Protein AF-A0A1R4KNH7-F1 (afdb_monomer)

Foldseek 3Di:
DPDPPQLVVQLVVLVVCCVVQQWDVPDPSSVVSVVLVVLLVVLVVVCCVPPNCPCSVVSNVVVCVVSSVVTGHPVNPPDDD

Nearest PDB structures (foldseek):
  6wp7-assembly2_C  TM=9.167E-01  e=8.850E-04  Streptomyces avermitilis MA-4680 = NBRC 14893
  5xaz-assembly4_F  TM=9.433E-01  e=1.979E-03  Streptomyces fradiae
  5xay-assembly3_C  TM=9.474E-01  e=3.908E-03  Streptomyces fradiae
  5xaz-assembly3_D  TM=9.065E-01  e=4.158E-03  Streptomyces fradiae
  5xay-assembly1_H  TM=8.994E-01  e=6.027E-03  Streptomyces fradiae

pLDDT: mean 87.57, std 14.42, range [43.47, 97.62]

Radius of gyration: 14.31 Å; Cα contacts (8 Å, |Δi|>4): 56; chains: 1; bounding box: 31×37×35 Å

Secondary structure (DSSP, 8-state):
-PPP-HHHHHHHHHHHHHHTTSB-TT--HHHHHHHHHHHHHHHHHHHHHHHTTTTHHHHHHHHHHHHHHHHB-GGGTT---

Solvent-accessible surface area (backbone atoms only — not comparable to full-atom values): 4635 Å² total; per-residue (Å²): 128,84,79,76,62,61,47,63,53,44,21,53,52,43,49,52,34,32,76,70,56,56,24,38,82,85,62,58,34,72,60,51,21,49,50,54,52,52,50,49,50,52,48,54,53,51,21,41,76,73,54,73,42,72,52,35,66,66,54,51,51,50,53,48,58,59,48,47,70,74,42,42,15,83,87,64,70,76,68,84,129

Mean predicted aligned error: 5.63 Å

Structure (mmCIF, N/CA/C/O backbone):
data_AF-A0A1R4KNH7-F1
#
_entry.id   AF-A0A1R4KNH7-F1
#
loop_
_atom_site.group_PDB
_atom_site.id
_atom_site.type_symbol
_atom_site.label_atom_id
_atom_site.label_alt_id
_atom_site.label_comp_id
_atom_site.label_asym_id
_atom_site.label_entity_id
_atom_site.label_seq_id
_atom_site.pdbx_PDB_ins_code
_atom_site.Cartn_x
_atom_site.Cartn_y
_atom_site.Cartn_z
_atom_site.occupancy
_atom_site.B_iso_or_equiv
_atom_site.auth_seq_id
_atom_site.auth_comp_id
_atom_site.auth_asym_id
_atom_site.auth_atom_id
_atom_site.pdbx_PDB_model_num
ATOM 1 N N . MET A 1 1 ? 4.625 -24.705 -4.942 1.00 45.50 1 MET A N 1
ATOM 2 C CA . MET A 1 1 ? 3.793 -24.113 -3.871 1.00 45.50 1 MET A CA 1
ATOM 3 C C . MET A 1 1 ? 2.780 -23.210 -4.552 1.00 45.50 1 MET A C 1
ATOM 5 O O . MET A 1 1 ? 3.209 -22.512 -5.465 1.00 45.50 1 MET A O 1
ATOM 9 N N . PRO A 1 2 ? 1.479 -23.252 -4.219 1.00 48.97 2 PRO A N 1
ATOM 10 C CA . PRO A 1 2 ? 0.550 -22.266 -4.758 1.00 48.97 2 PRO A CA 1
ATOM 11 C C . PRO A 1 2 ? 0.994 -20.880 -4.276 1.00 48.97 2 PRO A C 1
ATOM 13 O O . PRO A 1 2 ? 1.431 -20.735 -3.133 1.00 48.97 2 PRO A O 1
ATOM 16 N N . HIS A 1 3 ? 0.965 -19.892 -5.167 1.00 56.91 3 HIS A N 1
ATOM 17 C CA . HIS A 1 3 ? 1.257 -18.514 -4.790 1.00 56.91 3 HIS A CA 1
ATOM 18 C C . HIS A 1 3 ? 0.208 -18.060 -3.764 1.00 56.91 3 HIS A C 1
ATOM 20 O O . HIS A 1 3 ? -0.971 -18.355 -3.973 1.00 56.91 3 HIS A O 1
ATOM 26 N N . PRO A 1 4 ? 0.602 -17.404 -2.657 1.00 68.38 4 PRO A N 1
ATOM 27 C CA . PRO A 1 4 ? -0.372 -16.852 -1.725 1.00 68.38 4 PRO A CA 1
ATOM 28 C C . PRO A 1 4 ? -1.262 -15.860 -2.472 1.00 68.38 4 PRO A C 1
ATOM 30 O O . PRO A 1 4 ? -0.772 -15.113 -3.326 1.00 68.38 4 PRO A O 1
ATOM 33 N N . ASP A 1 5 ? -2.555 -15.847 -2.153 1.00 88.88 5 ASP A N 1
ATOM 34 C CA . ASP A 1 5 ? -3.404 -14.744 -2.577 1.00 88.88 5 ASP A CA 1
ATOM 35 C C . ASP A 1 5 ? -2.949 -13.494 -1.811 1.00 88.88 5 ASP A C 1
ATOM 37 O O . ASP A 1 5 ? -3.226 -13.300 -0.626 1.00 88.88 5 ASP A O 1
ATOM 41 N N . TRP A 1 6 ? -2.140 -12.678 -2.485 1.00 90.62 6 TRP A N 1
ATOM 42 C CA . TRP A 1 6 ? -1.551 -11.477 -1.907 1.00 90.62 6 TRP A CA 1
ATOM 43 C C . TRP A 1 6 ? -2.608 -10.466 -1.468 1.00 90.62 6 TRP A C 1
ATOM 45 O O . TRP A 1 6 ? -2.353 -9.705 -0.535 1.00 90.62 6 TRP A O 1
ATOM 55 N N . ILE A 1 7 ? -3.784 -10.457 -2.103 1.00 93.56 7 ILE A N 1
ATOM 56 C CA . ILE A 1 7 ? -4.872 -9.563 -1.710 1.00 93.56 7 ILE A CA 1
ATOM 57 C C . ILE A 1 7 ? -5.429 -10.021 -0.363 1.00 93.56 7 ILE A C 1
ATOM 59 O O . ILE A 1 7 ? -5.529 -9.197 0.543 1.00 93.56 7 ILE A O 1
ATOM 63 N N . GLU A 1 8 ? -5.705 -11.317 -0.197 1.00 94.25 8 GLU A N 1
ATOM 64 C CA . GLU A 1 8 ? -6.189 -11.870 1.077 1.00 94.25 8 GLU A CA 1
ATOM 65 C C . GLU A 1 8 ? -5.181 -11.655 2.215 1.00 94.25 8 GLU A C 1
ATOM 67 O O . GLU A 1 8 ? -5.555 -11.272 3.327 1.00 94.25 8 GLU A O 1
ATOM 72 N N . LEU A 1 9 ? -3.884 -11.837 1.937 1.00 94.88 9 LEU A N 1
ATOM 73 C CA . LEU A 1 9 ? -2.830 -11.596 2.923 1.00 94.88 9 LEU A CA 1
ATOM 74 C C . LEU A 1 9 ? -2.806 -10.130 3.376 1.00 94.88 9 LEU A C 1
ATOM 76 O O . LEU A 1 9 ? -2.795 -9.852 4.577 1.00 94.88 9 LEU A O 1
ATOM 80 N N . VAL A 1 10 ? -2.790 -9.187 2.429 1.00 95.25 10 VAL A N 1
ATOM 81 C CA . VAL A 1 10 ? -2.758 -7.753 2.745 1.00 95.25 10 VAL A CA 1
ATOM 82 C C . VAL A 1 10 ? -4.041 -7.331 3.460 1.00 95.25 10 VAL A C 1
ATOM 84 O O . VAL A 1 10 ? -3.969 -6.594 4.440 1.00 95.25 10 VAL A O 1
ATOM 87 N N . GLU A 1 11 ? -5.201 -7.835 3.041 1.00 96.44 11 GLU A N 1
ATOM 88 C CA . GLU A 1 11 ? -6.476 -7.592 3.719 1.00 96.44 11 GLU A CA 1
ATOM 89 C C . GLU A 1 11 ? -6.437 -8.060 5.182 1.00 96.44 11 GLU A C 1
ATOM 91 O O . GLU A 1 11 ? -6.817 -7.309 6.083 1.00 96.44 11 GLU A O 1
ATOM 96 N N . SER A 1 12 ? -5.911 -9.260 5.451 1.00 96.06 12 SER A N 1
ATOM 97 C CA . SER A 1 12 ? -5.757 -9.766 6.819 1.00 96.06 12 SER A CA 1
ATOM 98 C C . SER A 1 12 ? -4.853 -8.870 7.672 1.00 96.06 12 SER A C 1
ATOM 100 O O . SER A 1 12 ? -5.143 -8.659 8.852 1.00 96.06 12 SER A O 1
ATOM 102 N N . VAL A 1 13 ? -3.767 -8.341 7.102 1.00 95.31 13 VAL A N 1
ATOM 103 C CA . VAL A 1 13 ? -2.856 -7.422 7.804 1.00 95.31 13 VAL A CA 1
ATOM 104 C C . VAL A 1 13 ? -3.547 -6.092 8.108 1.00 95.31 13 VAL A C 1
ATOM 106 O O . VAL A 1 13 ? -3.436 -5.589 9.227 1.00 95.31 13 VAL A O 1
ATOM 109 N N . LEU A 1 14 ? -4.298 -5.541 7.150 1.00 95.38 14 LEU A N 1
ATOM 110 C CA . LEU A 1 14 ? -5.063 -4.305 7.338 1.00 95.38 14 LEU A CA 1
ATOM 111 C C . LEU A 1 14 ? -6.121 -4.466 8.434 1.00 95.38 14 LEU A C 1
ATOM 113 O O . LEU A 1 14 ? -6.194 -3.631 9.331 1.00 95.38 14 LEU A O 1
ATOM 117 N N . ASN A 1 15 ? -6.880 -5.564 8.421 1.00 96.50 15 ASN A N 1
ATOM 118 C CA . ASN A 1 15 ? -7.883 -5.857 9.447 1.00 96.50 15 ASN A CA 1
ATOM 119 C C . ASN A 1 15 ? -7.266 -5.989 10.847 1.00 96.50 15 ASN A C 1
ATOM 121 O O . ASN A 1 15 ? -7.801 -5.444 11.813 1.00 96.50 15 ASN A O 1
ATOM 125 N N . ALA A 1 16 ? -6.115 -6.656 10.967 1.00 95.75 16 ALA A N 1
ATOM 126 C CA . ALA A 1 16 ? -5.398 -6.742 12.238 1.00 95.75 16 ALA A CA 1
ATOM 127 C C . ALA A 1 16 ? -4.938 -5.357 12.731 1.00 95.75 16 ALA A C 1
ATOM 129 O O . ALA A 1 16 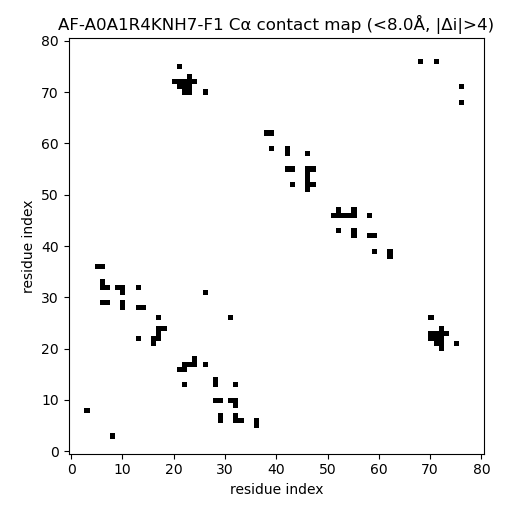? -5.069 -5.037 13.911 1.00 95.75 16 ALA A O 1
ATOM 130 N N . ALA A 1 17 ? -4.433 -4.512 11.831 1.00 93.44 17 ALA A N 1
ATOM 131 C CA . ALA A 1 17 ? -3.981 -3.163 12.161 1.00 93.44 17 ALA A CA 1
ATOM 132 C C . ALA A 1 17 ? -5.140 -2.218 12.544 1.00 93.44 17 ALA A C 1
ATOM 134 O O . ALA A 1 17 ? -5.005 -1.420 13.473 1.00 93.44 17 ALA A O 1
ATOM 135 N N . ILE A 1 18 ? -6.303 -2.359 11.897 1.00 94.12 18 ILE A N 1
ATOM 136 C CA . ILE A 1 18 ? -7.553 -1.689 12.288 1.00 94.12 18 ILE A CA 1
ATOM 137 C C . ILE A 1 18 ? -7.975 -2.133 13.695 1.00 94.12 18 ILE A C 1
ATOM 139 O O . ILE A 1 18 ? -8.228 -1.288 14.553 1.00 94.12 18 ILE A O 1
ATOM 143 N N . GLY A 1 19 ? -7.986 -3.444 13.965 1.00 94.00 19 GLY A N 1
ATOM 144 C CA . GLY A 1 19 ? -8.331 -3.994 15.281 1.00 94.00 19 GLY A CA 1
ATOM 145 C C . GLY A 1 19 ? -7.400 -3.525 16.406 1.00 94.00 19 GLY A C 1
ATOM 146 O O . GLY A 1 19 ? -7.847 -3.321 17.532 1.00 94.00 19 GLY A O 1
ATOM 147 N N . ASN A 1 20 ? -6.126 -3.284 16.087 1.00 93.12 20 ASN A N 1
ATOM 148 C CA . ASN A 1 20 ? -5.125 -2.752 17.015 1.00 93.12 20 ASN A CA 1
ATOM 149 C C . ASN A 1 20 ? -5.109 -1.211 17.098 1.00 93.12 20 ASN A C 1
ATOM 151 O O . ASN A 1 20 ? -4.320 -0.652 17.858 1.00 93.12 20 ASN A O 1
ATOM 155 N N . GLY A 1 21 ? -5.943 -0.512 16.321 1.00 91.06 21 GLY A N 1
ATOM 156 C CA . GLY A 1 21 ? -6.063 0.951 16.339 1.00 91.06 21 GLY A CA 1
ATOM 157 C C . GLY A 1 21 ? -4.894 1.721 15.710 1.00 91.06 21 GLY A C 1
ATOM 158 O O . GLY A 1 21 ? -4.804 2.940 15.883 1.00 91.06 21 GLY A O 1
ATOM 159 N N . THR A 1 22 ? -3.995 1.045 14.985 1.00 90.69 22 THR A N 1
ATOM 160 C CA . THR A 1 22 ? -2.858 1.693 14.303 1.00 90.69 22 THR A CA 1
ATOM 161 C C . THR A 1 22 ? -3.269 2.308 12.963 1.00 90.69 22 THR A C 1
ATOM 163 O O . THR A 1 22 ? -2.705 3.320 12.540 1.00 90.69 22 THR A O 1
ATOM 166 N N . LEU A 1 23 ? -4.306 1.756 12.327 1.00 92.88 23 LEU A N 1
ATOM 167 C CA . LEU A 1 23 ? -4.971 2.331 11.159 1.00 92.88 23 LEU A CA 1
ATOM 168 C C . LEU A 1 23 ? -6.314 2.961 11.533 1.00 92.88 23 LEU A C 1
ATOM 170 O O . LEU A 1 23 ? -6.886 2.678 12.588 1.00 92.88 23 LEU A O 1
ATOM 174 N N . ARG A 1 24 ? -6.829 3.827 10.658 1.00 91.25 24 ARG A N 1
ATOM 175 C CA . ARG A 1 24 ? -8.174 4.387 10.816 1.00 91.25 24 ARG A CA 1
ATOM 176 C C . ARG A 1 24 ? -9.250 3.288 10.785 1.00 91.25 24 ARG A C 1
ATOM 178 O O . ARG A 1 24 ? -9.167 2.388 9.952 1.00 91.25 24 ARG A O 1
ATOM 185 N N . PRO A 1 25 ? -10.296 3.381 11.626 1.00 90.75 25 PRO A N 1
ATOM 186 C CA . PRO A 1 25 ? -11.322 2.343 11.718 1.00 90.75 25 PRO A CA 1
ATOM 187 C C . PRO A 1 25 ? -12.290 2.312 10.528 1.00 90.75 25 PRO A C 1
ATOM 189 O O . PRO A 1 25 ? -13.017 1.339 10.368 1.00 90.75 25 PRO A O 1
ATOM 192 N N . ASP A 1 26 ? -12.328 3.367 9.712 1.00 91.25 26 ASP A N 1
ATOM 193 C CA . ASP A 1 26 ? -13.229 3.504 8.564 1.00 91.25 26 ASP A CA 1
ATOM 194 C C . ASP A 1 26 ? -12.598 3.081 7.227 1.00 91.25 26 ASP A C 1
ATOM 196 O O . ASP A 1 26 ? -13.169 3.314 6.164 1.00 91.25 26 ASP A O 1
ATOM 200 N N . ILE A 1 27 ? -11.417 2.458 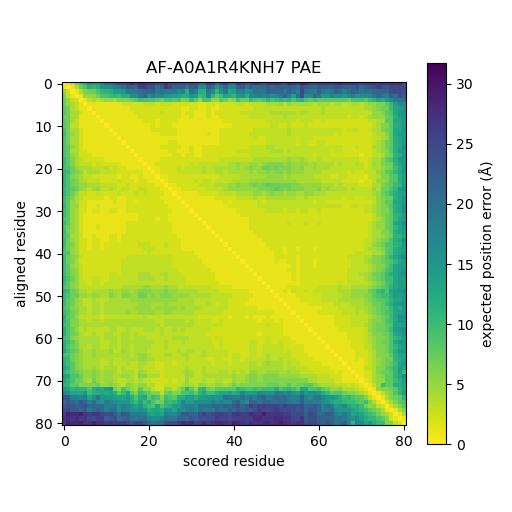7.269 1.00 92.62 27 ILE A N 1
ATOM 201 C CA . ILE A 1 27 ? -10.763 1.905 6.083 1.00 92.62 27 ILE A CA 1
ATOM 202 C C . ILE A 1 27 ? -11.508 0.655 5.608 1.00 92.62 27 ILE A C 1
ATOM 204 O O . ILE A 1 27 ? -11.689 -0.304 6.356 1.00 92.62 27 ILE A O 1
ATOM 208 N N . ASP A 1 28 ? -11.864 0.640 4.325 1.00 94.69 28 ASP A N 1
ATOM 209 C CA . ASP A 1 28 ? -12.346 -0.551 3.627 1.00 94.69 28 ASP A CA 1
ATOM 210 C C . ASP A 1 28 ? -11.161 -1.463 3.260 1.00 94.69 28 ASP A C 1
ATOM 212 O O . ASP A 1 28 ? -10.549 -1.327 2.195 1.00 94.69 28 ASP A O 1
ATOM 216 N N . ALA A 1 29 ? -10.807 -2.375 4.171 1.00 94.81 29 ALA A N 1
ATOM 217 C CA . ALA A 1 29 ? -9.644 -3.253 4.042 1.00 94.81 29 ALA A CA 1
ATOM 218 C C . ALA A 1 29 ? -9.597 -4.051 2.716 1.00 94.81 29 ALA A C 1
ATOM 220 O O . ALA A 1 29 ? -8.544 -4.019 2.072 1.00 94.81 29 ALA A O 1
ATOM 221 N N . PRO A 1 30 ? -10.686 -4.690 2.236 1.00 95.25 30 PRO A N 1
ATOM 222 C CA . PRO A 1 30 ? -10.702 -5.356 0.931 1.00 95.25 30 PRO A CA 1
ATOM 223 C C . PRO A 1 30 ? -10.334 -4.445 -0.249 1.00 95.25 30 PRO A C 1
ATOM 225 O O . PRO A 1 30 ? -9.599 -4.846 -1.161 1.00 95.25 30 PRO A O 1
ATOM 228 N N . THR A 1 31 ? -10.858 -3.219 -0.281 1.00 95.38 31 THR A N 1
ATOM 229 C CA . THR A 1 31 ? -10.582 -2.269 -1.372 1.00 95.38 31 THR A CA 1
ATOM 230 C C . THR A 1 31 ? -9.167 -1.707 -1.259 1.00 95.38 31 THR A C 1
ATOM 232 O O . THR A 1 31 ? -8.441 -1.617 -2.257 1.00 95.38 31 THR A O 1
ATOM 235 N N . THR A 1 32 ? -8.725 -1.386 -0.043 1.00 95.25 32 THR A N 1
ATOM 236 C CA . THR A 1 32 ? -7.366 -0.909 0.226 1.00 95.25 32 THR A CA 1
ATOM 237 C C . THR A 1 32 ? -6.313 -1.966 -0.105 1.00 95.25 32 THR A C 1
ATOM 239 O O . THR A 1 32 ? -5.308 -1.623 -0.725 1.00 95.25 32 THR A O 1
ATOM 242 N N . ALA A 1 33 ? -6.548 -3.245 0.200 1.00 95.31 33 ALA A N 1
ATOM 243 C CA . ALA A 1 33 ? -5.635 -4.335 -0.148 1.00 95.31 33 ALA A CA 1
ATOM 244 C C . ALA A 1 33 ? -5.412 -4.441 -1.662 1.00 95.31 33 ALA A C 1
ATOM 246 O O . ALA A 1 33 ? -4.272 -4.445 -2.127 1.00 95.31 33 ALA A O 1
ATOM 247 N N . ARG A 1 34 ? -6.498 -4.433 -2.449 1.00 95.38 34 ARG A N 1
ATOM 248 C CA . ARG A 1 34 ? -6.414 -4.425 -3.922 1.00 95.38 34 ARG A CA 1
ATOM 249 C C . ARG A 1 34 ? -5.651 -3.212 -4.437 1.00 95.38 34 ARG A C 1
ATOM 251 O O . ARG A 1 34 ? -4.785 -3.346 -5.295 1.00 95.38 34 ARG A O 1
ATOM 258 N N . THR A 1 35 ? -5.944 -2.040 -3.878 1.00 94.50 35 THR A N 1
ATOM 259 C CA . THR A 1 35 ? -5.296 -0.780 -4.261 1.00 94.50 35 THR A CA 1
ATOM 260 C C . THR A 1 35 ? -3.790 -0.831 -4.016 1.00 94.50 35 THR A C 1
ATOM 262 O O . THR A 1 35 ? -3.017 -0.481 -4.903 1.00 94.50 35 THR A O 1
ATOM 265 N N . LEU A 1 36 ? -3.367 -1.315 -2.847 1.00 94.12 36 LEU A N 1
ATOM 266 C CA . LEU A 1 36 ? -1.958 -1.464 -2.483 1.00 94.12 36 LEU A CA 1
ATOM 267 C C . LEU A 1 36 ? -1.211 -2.415 -3.421 1.00 94.12 36 LEU A C 1
ATOM 269 O O . LEU A 1 36 ? -0.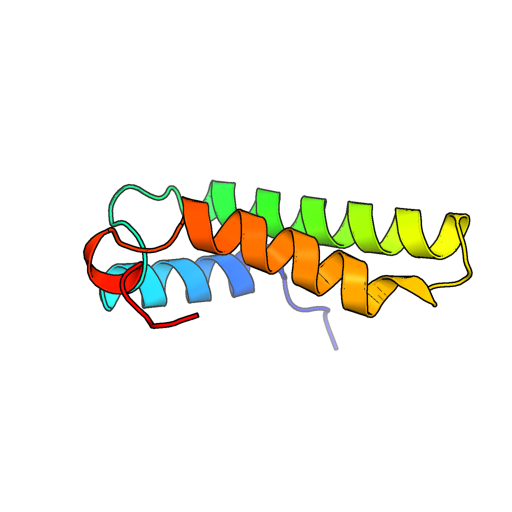118 -2.090 -3.882 1.00 94.12 36 LEU A O 1
ATOM 273 N N . ILE A 1 37 ? -1.816 -3.559 -3.744 1.00 94.44 37 ILE A N 1
ATOM 274 C CA . ILE A 1 37 ? -1.232 -4.524 -4.679 1.00 94.44 37 ILE A CA 1
ATOM 275 C C . ILE A 1 37 ? -1.099 -3.919 -6.079 1.00 94.44 37 ILE A C 1
ATOM 277 O O . ILE A 1 37 ? -0.037 -4.024 -6.690 1.00 94.44 37 ILE A O 1
ATOM 281 N N . TYR A 1 38 ? -2.131 -3.239 -6.582 1.00 94.62 38 TYR A N 1
ATOM 282 C CA . TYR A 1 38 ? -2.067 -2.595 -7.896 1.00 94.62 38 TYR A CA 1
ATOM 283 C C . TYR A 1 38 ? -1.051 -1.456 -7.946 1.00 94.62 38 TYR A C 1
ATOM 285 O O . TYR A 1 38 ? -0.344 -1.321 -8.943 1.00 94.62 38 TYR A O 1
ATOM 293 N N . LEU A 1 39 ? -0.928 -0.678 -6.868 1.00 94.56 39 LEU A N 1
ATOM 294 C CA . LEU A 1 39 ? 0.077 0.373 -6.758 1.00 94.56 39 LEU A CA 1
ATOM 295 C C . LEU A 1 39 ? 1.493 -0.215 -6.790 1.00 94.56 39 LEU A C 1
ATOM 297 O O . LEU A 1 39 ? 2.328 0.253 -7.558 1.00 94.56 39 LEU A O 1
ATOM 301 N N . PHE A 1 40 ? 1.740 -1.284 -6.026 1.00 94.19 40 PHE A N 1
ATOM 302 C CA . PHE A 1 40 ? 3.024 -1.984 -6.032 1.00 94.19 40 PHE A CA 1
ATOM 303 C C . PHE A 1 40 ? 3.364 -2.564 -7.411 1.00 94.19 40 PHE A C 1
ATOM 305 O O . PHE A 1 40 ? 4.477 -2.363 -7.890 1.00 94.19 40 PHE A O 1
ATOM 312 N N . ILE A 1 41 ? 2.416 -3.234 -8.077 1.00 94.50 41 ILE A N 1
ATOM 313 C CA . ILE A 1 41 ? 2.617 -3.772 -9.433 1.00 94.50 41 ILE A CA 1
ATOM 314 C C . ILE A 1 41 ? 2.924 -2.639 -10.419 1.00 94.50 41 ILE A C 1
ATOM 316 O O . ILE A 1 41 ? 3.859 -2.753 -11.2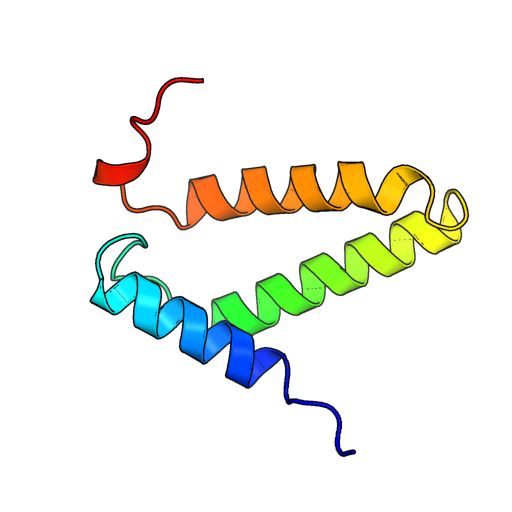07 1.00 94.50 41 ILE A O 1
ATOM 320 N N . GLY A 1 42 ? 2.183 -1.528 -10.359 1.00 94.56 42 GLY A N 1
ATOM 321 C CA . GLY A 1 42 ? 2.428 -0.361 -11.208 1.00 94.56 42 GLY A CA 1
ATOM 322 C C . GLY A 1 42 ? 3.833 0.210 -11.016 1.00 94.56 42 GLY A C 1
ATOM 323 O O . GLY A 1 42 ? 4.545 0.438 -11.992 1.00 94.56 42 GLY A O 1
ATOM 324 N N . THR A 1 43 ? 4.266 0.361 -9.764 1.00 94.94 43 THR A N 1
ATOM 325 C CA . THR A 1 43 ? 5.633 0.766 -9.416 1.00 94.94 43 THR A CA 1
ATOM 326 C C . THR A 1 43 ? 6.673 -0.227 -9.937 1.00 94.94 43 THR A C 1
ATOM 328 O O . THR A 1 43 ? 7.631 0.178 -10.590 1.00 94.94 43 THR A O 1
ATOM 331 N N . GLN A 1 44 ? 6.465 -1.525 -9.723 1.00 95.62 44 GLN A N 1
ATOM 332 C CA . GLN A 1 44 ? 7.388 -2.580 -10.141 1.00 95.62 44 GLN A CA 1
ATOM 333 C C . GLN A 1 44 ? 7.552 -2.654 -11.666 1.00 95.62 44 GLN A C 1
ATOM 335 O O . GLN A 1 44 ? 8.675 -2.799 -12.154 1.00 95.62 44 GLN A O 1
ATOM 340 N N . VAL A 1 45 ? 6.461 -2.503 -12.420 1.00 97.19 45 VAL A N 1
ATOM 341 C CA . VAL A 1 45 ? 6.483 -2.443 -13.889 1.00 97.19 45 VAL A CA 1
ATOM 342 C C . VAL A 1 45 ? 7.130 -1.145 -14.377 1.00 97.19 45 VAL A C 1
ATOM 344 O O . VAL A 1 45 ? 7.945 -1.178 -15.297 1.00 97.19 45 VAL A O 1
ATOM 347 N N . SER A 1 46 ? 6.816 -0.006 -13.754 1.00 96.06 46 SER A N 1
ATOM 348 C CA . SER A 1 46 ? 7.382 1.291 -14.140 1.00 96.06 46 SER A CA 1
ATOM 349 C C . SER A 1 46 ? 8.899 1.335 -13.951 1.00 96.06 46 SER A C 1
ATOM 351 O O . SER A 1 46 ? 9.605 1.781 -14.855 1.00 96.06 46 SER A O 1
ATOM 353 N N . SER A 1 47 ? 9.415 0.850 -12.817 1.00 96.56 47 SER A N 1
ATOM 354 C CA . SER A 1 47 ? 10.862 0.792 -12.570 1.00 96.56 47 SER A CA 1
ATOM 355 C C . SER A 1 47 ? 11.565 -0.185 -13.515 1.00 96.56 47 SER A C 1
ATOM 357 O O . SER A 1 47 ? 12.651 0.117 -13.994 1.00 96.56 47 SER A O 1
ATOM 359 N N . TYR A 1 48 ? 10.938 -1.313 -13.875 1.00 97.44 48 TYR A N 1
ATOM 360 C CA . TYR A 1 48 ? 11.503 -2.214 -14.888 1.00 97.44 48 TYR A CA 1
ATOM 361 C C . TYR A 1 48 ? 11.710 -1.508 -16.234 1.00 97.44 48 TYR A C 1
ATOM 363 O O . TYR A 1 48 ? 12.795 -1.548 -16.807 1.00 97.44 48 TYR A O 1
ATOM 371 N N . ILE A 1 49 ? 10.664 -0.831 -16.719 1.00 97.31 49 ILE A N 1
ATOM 372 C CA . ILE A 1 49 ? 10.687 -0.135 -18.011 1.00 97.31 49 ILE A CA 1
ATOM 373 C C . ILE A 1 49 ? 11.684 1.029 -17.998 1.00 97.31 49 ILE A C 1
ATOM 375 O O . ILE A 1 49 ? 12.295 1.321 -19.024 1.00 97.31 49 ILE A O 1
ATOM 379 N N . SER A 1 50 ? 11.821 1.708 -16.858 1.00 96.56 50 SER A N 1
ATOM 380 C CA . SER A 1 50 ? 12.605 2.939 -16.759 1.00 96.56 50 SER A CA 1
ATOM 381 C C . SER A 1 50 ? 14.098 2.677 -16.578 1.00 96.56 50 SER A C 1
ATOM 383 O O . SER A 1 50 ? 14.907 3.340 -17.223 1.00 96.56 50 SER A O 1
ATOM 385 N N . ASP A 1 51 ? 14.469 1.743 -15.698 1.00 97.25 51 ASP A N 1
ATOM 386 C CA . ASP A 1 51 ? 15.860 1.579 -15.264 1.00 97.25 51 ASP A CA 1
ATOM 387 C C . ASP A 1 51 ? 16.229 0.160 -14.798 1.00 97.25 51 ASP A C 1
ATOM 389 O O . ASP A 1 51 ? 17.172 -0.001 -14.025 1.00 97.25 51 ASP A O 1
ATOM 393 N N . ASP A 1 52 ? 15.525 -0.875 -15.271 1.00 96.50 52 ASP A N 1
ATOM 394 C CA . ASP A 1 52 ? 15.786 -2.276 -14.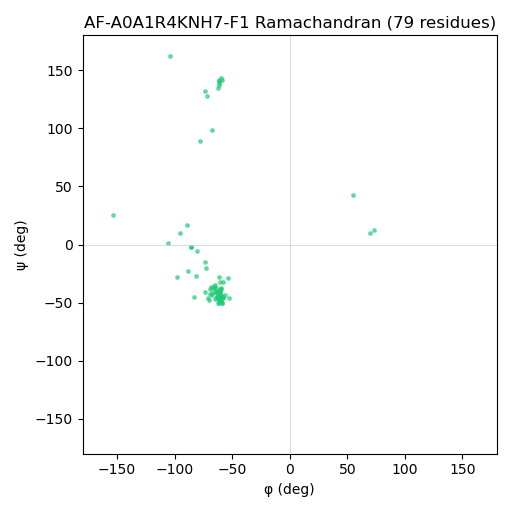894 1.00 96.50 52 ASP A CA 1
ATOM 395 C C . ASP A 1 52 ? 15.765 -2.487 -13.362 1.00 96.50 52 ASP A C 1
ATOM 397 O O . ASP A 1 52 ? 16.611 -3.166 -12.780 1.00 96.50 52 ASP A O 1
ATOM 401 N N . TRP A 1 53 ? 14.780 -1.860 -12.704 1.00 97.62 53 TRP A N 1
ATOM 402 C CA . TRP A 1 53 ? 14.528 -1.889 -11.254 1.00 97.62 53 TRP A CA 1
ATOM 403 C C . TRP A 1 53 ? 15.532 -1.157 -10.357 1.00 97.62 53 TRP A C 1
ATOM 405 O O . TRP A 1 53 ? 15.417 -1.259 -9.132 1.00 97.62 53 TRP A O 1
ATOM 415 N N . GLN A 1 54 ? 16.463 -0.376 -10.899 1.00 97.56 54 GLN A N 1
ATOM 416 C CA . GLN A 1 54 ? 17.396 0.401 -10.076 1.00 97.56 54 GL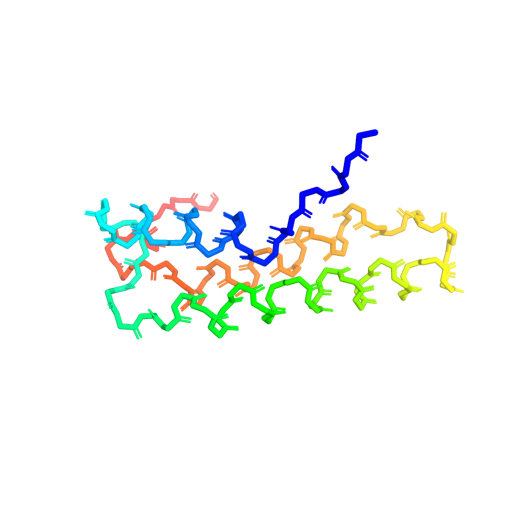N A CA 1
ATOM 417 C C . GLN A 1 54 ? 16.677 1.391 -9.145 1.00 97.56 54 GLN A C 1
ATOM 419 O O . GLN A 1 54 ? 17.073 1.526 -7.988 1.00 97.56 54 GLN A O 1
ATOM 424 N N . SER A 1 55 ? 15.585 2.020 -9.597 1.00 94.38 55 SER A N 1
ATOM 425 C CA . SER A 1 55 ? 14.771 2.934 -8.771 1.00 94.38 55 SER A CA 1
ATOM 426 C C . SER A 1 55 ? 13.701 2.245 -7.927 1.00 94.38 55 SER A C 1
ATOM 428 O O . SER A 1 55 ? 12.968 2.920 -7.195 1.00 94.38 55 SER A O 1
ATOM 430 N N . LEU A 1 56 ? 13.552 0.918 -8.024 1.00 94.88 56 LEU A N 1
ATOM 431 C CA . LEU A 1 56 ? 12.445 0.215 -7.378 1.00 94.88 56 LEU A CA 1
ATOM 432 C C . LEU A 1 56 ? 12.404 0.442 -5.855 1.00 94.88 56 LEU A C 1
ATOM 434 O O . LEU A 1 56 ? 11.321 0.760 -5.361 1.00 94.88 56 LEU A O 1
ATOM 438 N N . PRO A 1 57 ? 13.520 0.342 -5.100 1.00 95.06 57 PRO A N 1
ATOM 439 C CA . PRO A 1 57 ? 13.488 0.563 -3.654 1.00 95.06 57 PRO A CA 1
ATOM 440 C C . PRO A 1 57 ? 12.986 1.964 -3.272 1.00 95.06 57 PRO A C 1
ATOM 442 O O . PRO A 1 57 ? 12.036 2.080 -2.499 1.00 95.06 57 PRO A O 1
ATOM 445 N N . GLU A 1 58 ? 13.540 3.022 -3.876 1.00 93.88 58 GLU A N 1
ATOM 446 C CA . GLU A 1 58 ? 13.134 4.412 -3.600 1.00 93.88 58 GLU A CA 1
ATOM 447 C C . GLU A 1 58 ? 11.676 4.683 -4.004 1.00 93.88 58 GLU A C 1
ATOM 449 O O . GLU A 1 58 ? 10.928 5.378 -3.305 1.00 93.88 58 GLU A O 1
ATOM 454 N N . THR A 1 59 ? 11.230 4.100 -5.119 1.00 92.50 59 THR A N 1
ATOM 455 C CA . THR A 1 59 ? 9.850 4.269 -5.589 1.00 92.50 59 THR A CA 1
ATOM 456 C C . THR A 1 59 ? 8.865 3.557 -4.660 1.00 92.50 59 THR A C 1
ATOM 458 O O . THR A 1 59 ? 7.804 4.109 -4.356 1.00 92.50 59 THR A O 1
ATOM 461 N N . VAL A 1 60 ? 9.224 2.372 -4.148 1.00 93.81 60 VAL A N 1
ATOM 462 C CA . VAL A 1 60 ? 8.438 1.640 -3.141 1.00 93.81 60 VAL A CA 1
ATOM 463 C C . VAL A 1 60 ? 8.346 2.431 -1.832 1.00 93.81 60 VAL A C 1
ATOM 465 O O . VAL A 1 60 ? 7.252 2.589 -1.289 1.00 93.81 60 VAL A O 1
ATOM 468 N N . GLU A 1 61 ? 9.449 2.992 -1.338 1.00 92.69 61 GLU A N 1
ATOM 469 C CA . GLU A 1 61 ? 9.435 3.837 -0.133 1.00 92.69 61 GLU A CA 1
ATOM 470 C C . GLU A 1 61 ? 8.547 5.076 -0.301 1.00 92.69 61 GLU A C 1
ATOM 472 O O . GLU A 1 61 ? 7.805 5.455 0.615 1.00 92.69 61 GLU A O 1
ATOM 477 N N . THR A 1 62 ? 8.563 5.671 -1.495 1.00 90.94 62 THR A N 1
ATOM 478 C CA . THR A 1 62 ? 7.727 6.824 -1.840 1.00 90.94 62 THR A CA 1
ATOM 479 C C . THR A 1 62 ? 6.239 6.477 -1.762 1.00 90.94 62 THR A C 1
ATOM 481 O O . THR A 1 62 ? 5.478 7.175 -1.078 1.00 90.94 62 THR A O 1
ATOM 484 N N . ILE A 1 63 ? 5.808 5.382 -2.402 1.00 90.94 63 ILE A N 1
ATOM 485 C CA . ILE A 1 63 ? 4.395 4.968 -2.374 1.00 90.94 63 ILE A CA 1
ATOM 486 C C . ILE A 1 63 ? 3.951 4.537 -0.975 1.00 90.94 63 ILE A C 1
ATOM 488 O O . ILE A 1 63 ? 2.834 4.862 -0.567 1.00 90.94 63 ILE A O 1
ATOM 492 N N . LEU A 1 64 ? 4.816 3.867 -0.206 1.00 88.50 64 LEU A N 1
ATOM 493 C CA . LEU A 1 64 ? 4.511 3.452 1.163 1.00 88.50 64 LEU A CA 1
ATOM 494 C C . LEU A 1 64 ? 4.323 4.670 2.063 1.00 88.50 64 LEU A C 1
ATOM 496 O O . LEU A 1 64 ? 3.316 4.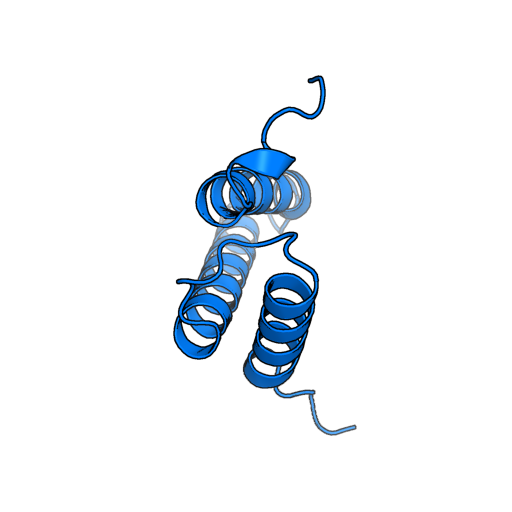769 2.760 1.00 88.50 64 LEU A O 1
ATOM 500 N N . SER A 1 65 ? 5.234 5.639 1.989 1.00 88.25 65 SER A N 1
ATOM 501 C CA . SER A 1 65 ? 5.158 6.873 2.773 1.00 88.25 65 SER A CA 1
ATOM 502 C C . SER A 1 65 ? 3.900 7.686 2.459 1.00 88.25 65 SER A C 1
ATOM 504 O O . SER A 1 65 ? 3.271 8.246 3.359 1.00 88.25 65 SER A O 1
ATOM 506 N N . ALA A 1 66 ? 3.517 7.769 1.183 1.00 87.62 66 ALA A N 1
ATOM 507 C CA . ALA A 1 66 ? 2.286 8.437 0.768 1.00 87.62 66 ALA A CA 1
ATOM 508 C C . ALA A 1 66 ? 1.036 7.678 1.241 1.00 87.62 66 ALA A C 1
ATOM 510 O O . ALA A 1 66 ? 0.088 8.290 1.734 1.00 87.62 66 ALA A O 1
ATOM 511 N N . THR A 1 67 ? 1.039 6.349 1.139 1.00 88.94 67 THR A N 1
ATOM 512 C CA . THR A 1 67 ? -0.114 5.526 1.515 1.00 88.94 67 THR A CA 1
ATOM 513 C C . THR A 1 67 ? -0.319 5.501 3.028 1.00 88.94 67 THR A C 1
ATOM 515 O O . THR A 1 67 ? -1.426 5.752 3.499 1.00 88.94 67 THR A O 1
ATOM 518 N N . LEU A 1 68 ? 0.744 5.297 3.811 1.00 87.12 68 LEU A N 1
ATOM 519 C CA . LEU A 1 68 ? 0.674 5.260 5.274 1.00 87.12 68 LEU A CA 1
ATOM 520 C C . LEU A 1 68 ? 0.137 6.564 5.862 1.00 87.12 68 LEU A C 1
ATOM 522 O O . LEU A 1 68 ? -0.683 6.514 6.771 1.00 87.12 68 LEU A O 1
ATOM 526 N N . ARG A 1 69 ? 0.501 7.726 5.305 1.00 85.12 69 ARG A N 1
ATOM 527 C CA . ARG A 1 69 ? -0.067 9.017 5.734 1.00 85.12 69 ARG A CA 1
ATOM 528 C C . ARG A 1 69 ? -1.589 9.088 5.608 1.00 85.12 69 ARG A C 1
ATOM 530 O O . ARG A 1 69 ? -2.225 9.774 6.397 1.00 85.12 69 ARG A O 1
ATOM 537 N N . ASN A 1 70 ? -2.161 8.399 4.624 1.00 85.75 70 ASN A N 1
ATOM 538 C CA . ASN A 1 70 ? -3.602 8.401 4.382 1.00 85.75 70 ASN A CA 1
ATOM 539 C C . ASN A 1 70 ? -4.347 7.311 5.171 1.00 85.75 70 ASN A C 1
ATOM 541 O O . ASN A 1 70 ? -5.548 7.448 5.410 1.00 85.75 70 ASN A O 1
ATOM 545 N N . LEU A 1 71 ? -3.647 6.245 5.578 1.00 87.56 71 LEU A N 1
ATOM 546 C CA . LEU A 1 71 ? -4.228 5.108 6.299 1.00 87.56 71 LEU A CA 1
ATOM 547 C C . LEU A 1 71 ? -4.029 5.179 7.822 1.00 87.56 71 LEU A C 1
ATOM 549 O O . LEU A 1 71 ? -4.833 4.627 8.576 1.00 87.56 71 LEU A O 1
ATOM 553 N N . ALA A 1 72 ? -2.962 5.828 8.289 1.00 86.00 72 ALA A N 1
ATOM 554 C CA . ALA A 1 72 ? -2.636 5.901 9.706 1.00 86.00 72 ALA A CA 1
ATOM 555 C C . ALA A 1 72 ? -3.741 6.604 10.503 1.00 86.00 72 ALA A C 1
ATOM 557 O O . ALA A 1 72 ? -4.340 7.587 10.059 1.00 86.00 72 ALA A O 1
ATOM 558 N N . SER A 1 73 ? -3.995 6.095 11.709 1.00 81.75 73 SER A N 1
ATOM 559 C CA . SER A 1 73 ? -4.882 6.758 12.663 1.00 81.75 73 SER A CA 1
ATOM 560 C C . SER A 1 73 ? -4.353 8.167 12.995 1.00 81.75 7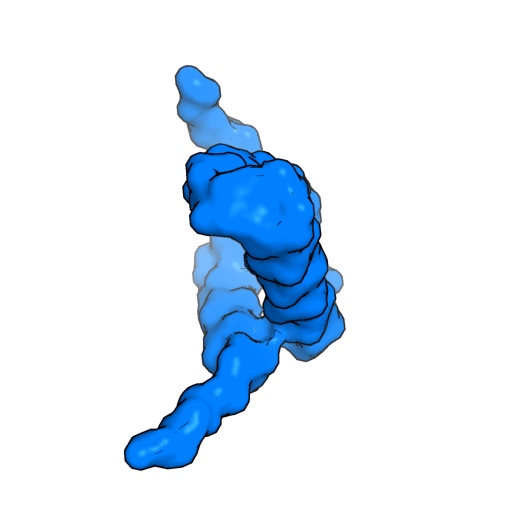3 SER A C 1
ATOM 562 O O . SER A 1 73 ? -3.137 8.326 13.136 1.00 81.75 73 SER A O 1
ATOM 564 N N . PRO A 1 74 ? -5.219 9.184 13.191 1.00 67.88 74 PRO A N 1
ATOM 565 C CA . PRO A 1 74 ? -4.797 10.541 13.556 1.00 67.88 74 PRO A CA 1
ATOM 566 C C . PRO A 1 74 ? -3.903 10.595 14.803 1.00 67.88 74 PRO A C 1
ATOM 568 O O . PRO A 1 74 ? -3.050 11.464 14.906 1.00 67.88 74 PRO A O 1
ATOM 571 N N . VAL A 1 75 ? -4.065 9.634 15.719 1.00 65.94 75 VAL A N 1
ATOM 572 C CA . VAL A 1 75 ? -3.272 9.499 16.955 1.00 65.94 75 VAL A CA 1
ATOM 573 C C . VAL A 1 75 ? -1.835 9.015 16.689 1.00 65.94 75 VAL A C 1
ATOM 575 O O . VAL A 1 75 ? -0.954 9.222 17.514 1.00 65.94 75 VAL A O 1
ATOM 578 N N . HIS A 1 76 ? -1.575 8.386 15.538 1.00 59.34 76 HIS A N 1
ATOM 579 C CA . HIS A 1 76 ? -0.281 7.781 15.186 1.00 59.34 76 HIS A CA 1
ATOM 580 C C . HIS A 1 76 ? 0.519 8.587 14.144 1.00 59.34 76 HIS A C 1
ATOM 582 O O . HIS A 1 76 ? 1.616 8.177 13.768 1.00 59.34 76 HIS A O 1
ATOM 588 N N . LEU A 1 77 ? 0.007 9.736 13.688 1.00 56.59 77 LEU A N 1
ATOM 589 C CA . LEU A 1 77 ? 0.716 10.637 12.768 1.00 56.59 77 LEU A CA 1
ATOM 590 C C . LEU A 1 77 ? 1.742 11.558 13.470 1.00 56.59 77 LEU A C 1
ATOM 592 O O . LEU A 1 77 ? 2.500 12.235 12.780 1.00 56.59 77 LEU A O 1
ATOM 596 N N . ASP A 1 78 ? 1.810 11.540 14.808 1.00 50.16 78 ASP A N 1
ATOM 597 C CA . ASP A 1 78 ? 2.679 12.396 15.642 1.00 50.16 78 ASP A CA 1
ATOM 598 C C . ASP A 1 78 ? 4.082 11.812 15.938 1.00 50.16 78 ASP A C 1
ATOM 600 O O . ASP A 1 78 ? 4.783 12.279 16.839 1.00 50.16 78 ASP A O 1
ATOM 604 N N . LEU A 1 79 ? 4.545 10.800 15.195 1.00 45.59 79 LEU A N 1
ATOM 605 C CA . LEU A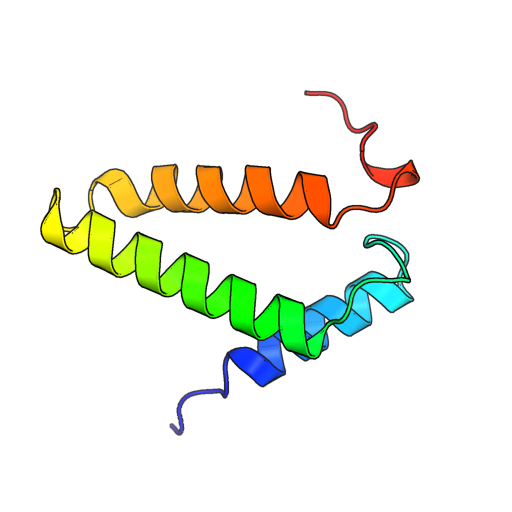 1 79 ? 5.919 10.308 15.360 1.00 45.59 79 LEU A CA 1
ATOM 606 C C . LEU A 1 79 ? 6.937 11.300 14.752 1.00 45.59 79 LEU A C 1
ATOM 608 O O . LEU A 1 79 ? 6.739 11.759 13.622 1.00 45.59 79 LEU A O 1
ATOM 612 N N . PRO A 1 80 ? 8.015 11.656 15.486 1.00 43.47 80 PRO A N 1
ATOM 613 C CA . PRO A 1 80 ? 8.991 12.647 15.044 1.00 43.47 80 PRO A CA 1
ATOM 614 C C . PRO A 1 80 ? 9.691 12.207 13.751 1.00 43.47 80 PRO A C 1
ATOM 616 O O . PRO A 1 80 ? 10.013 11.031 13.582 1.00 43.47 80 PRO A O 1
ATOM 619 N N . ARG A 1 81 ? 9.881 13.185 12.855 1.00 48.59 81 ARG A N 1
ATOM 620 C CA . ARG A 1 81 ? 10.550 13.054 11.551 1.00 48.59 81 ARG A CA 1
ATOM 621 C C . ARG A 1 81 ? 12.038 12.764 11.680 1.00 48.59 81 ARG A C 1
ATOM 623 O O . ARG A 1 81 ? 12.658 13.351 12.595 1.00 48.59 81 ARG A O 1
#

InterPro domains:
  IPR036271 Tetracyclin repressor-like, C-terminal domain superfamily [SSF48498] (4-76)

Sequence (81 aa):
MPHPDWIELVESVLNAAIGNGTLRPDIDAPTTARTLIYLFIGTQVSSYISDDWQSLPETVETILSATLRNLASPVHLDLPR

Organism: NCBI:txid57043